Protein AF-A0A515A1Z3-F1 (afdb_monomer_lite)

Structure (mmCIF, N/CA/C/O backbone):
data_AF-A0A515A1Z3-F1
#
_entry.id   AF-A0A515A1Z3-F1
#
loop_
_atom_site.group_PDB
_atom_site.id
_atom_site.type_symbol
_atom_site.label_atom_id
_atom_site.label_alt_id
_atom_site.label_comp_id
_atom_site.label_asym_id
_atom_site.label_entity_id
_atom_site.label_seq_id
_atom_site.pdbx_PDB_ins_code
_atom_site.Cartn_x
_atom_site.Cartn_y
_atom_site.Cartn_z
_atom_site.occupancy
_atom_site.B_iso_or_equiv
_atom_site.auth_seq_id
_atom_site.auth_comp_id
_atom_site.auth_asym_id
_atom_site.auth_atom_id
_atom_site.pdbx_PDB_model_num
ATOM 1 N N . MET A 1 1 ? -30.792 0.704 44.576 1.00 56.34 1 MET A N 1
ATOM 2 C CA . MET A 1 1 ? -29.968 1.752 43.932 1.00 56.34 1 MET A CA 1
ATOM 3 C C . MET A 1 1 ? -28.596 1.278 43.419 1.00 56.34 1 MET A C 1
ATOM 5 O O . MET A 1 1 ? -28.004 2.005 42.642 1.00 56.34 1 MET A O 1
ATOM 9 N N . LYS A 1 2 ? -28.087 0.081 43.777 1.00 58.06 2 LYS A N 1
ATOM 10 C CA . LYS A 1 2 ? -26.776 -0.420 43.296 1.00 58.06 2 LYS A CA 1
ATOM 11 C C . LYS A 1 2 ? -26.757 -0.920 41.837 1.00 58.06 2 LYS A C 1
ATOM 13 O O . LYS A 1 2 ? -25.753 -0.760 41.164 1.00 58.06 2 LYS A O 1
ATOM 18 N N . ILE A 1 3 ? -27.879 -1.446 41.341 1.00 60.78 3 ILE A N 1
ATOM 19 C CA . ILE A 1 3 ? -27.978 -2.080 40.010 1.00 60.78 3 ILE A CA 1
ATOM 20 C C . ILE A 1 3 ? -27.856 -1.060 38.852 1.00 60.78 3 ILE A C 1
ATOM 22 O O . ILE A 1 3 ? -27.332 -1.394 37.796 1.00 60.78 3 ILE A O 1
ATOM 26 N N . SER A 1 4 ? -28.284 0.197 39.052 1.00 65.06 4 SER A N 1
ATOM 27 C CA . SER A 1 4 ? -28.232 1.240 38.003 1.00 65.06 4 SER A CA 1
ATOM 28 C C . SER A 1 4 ? -26.796 1.637 37.663 1.00 65.06 4 SER A C 1
ATOM 30 O O . SER A 1 4 ? -26.422 1.685 36.495 1.00 65.06 4 SER A O 1
ATOM 32 N N . VAL A 1 5 ? -25.964 1.829 38.690 1.00 75.88 5 VAL A N 1
ATOM 33 C CA . VAL A 1 5 ? -24.584 2.310 38.532 1.00 75.88 5 VAL A CA 1
ATOM 34 C C . VAL A 1 5 ? -23.717 1.285 37.799 1.00 75.88 5 VAL A C 1
ATOM 36 O O . VAL A 1 5 ? -22.929 1.655 36.935 1.00 75.88 5 VAL A O 1
ATOM 39 N N . GLU A 1 6 ? -23.896 -0.010 38.079 1.00 83.19 6 GLU A N 1
ATOM 40 C CA . GLU A 1 6 ? -23.215 -1.076 37.331 1.00 83.19 6 GLU A CA 1
ATOM 41 C C . GLU A 1 6 ? -23.654 -1.113 35.865 1.00 83.19 6 GLU A C 1
ATOM 43 O O . GLU A 1 6 ? -22.811 -1.252 34.984 1.00 83.19 6 GLU A O 1
ATOM 48 N N . SER A 1 7 ? -24.946 -0.930 35.576 1.00 83.56 7 SER A N 1
ATOM 49 C CA . SER A 1 7 ? -25.437 -0.923 34.193 1.00 83.56 7 SER A CA 1
ATOM 50 C C . SER A 1 7 ? -24.920 0.269 33.378 1.00 83.56 7 SER A C 1
ATOM 52 O O . SER A 1 7 ? -24.519 0.105 32.226 1.00 83.56 7 SER A O 1
ATOM 54 N N . GLU A 1 8 ? -24.840 1.450 33.991 1.00 84.19 8 GLU A N 1
ATOM 55 C CA . GLU A 1 8 ? -24.280 2.658 33.378 1.00 84.19 8 GLU A CA 1
ATOM 56 C C . GLU A 1 8 ? -22.769 2.514 33.143 1.00 84.19 8 GLU A C 1
ATOM 58 O O . GLU A 1 8 ? -22.250 2.872 32.080 1.00 84.19 8 GLU A O 1
ATOM 63 N N . LEU A 1 9 ? -22.055 1.912 34.098 1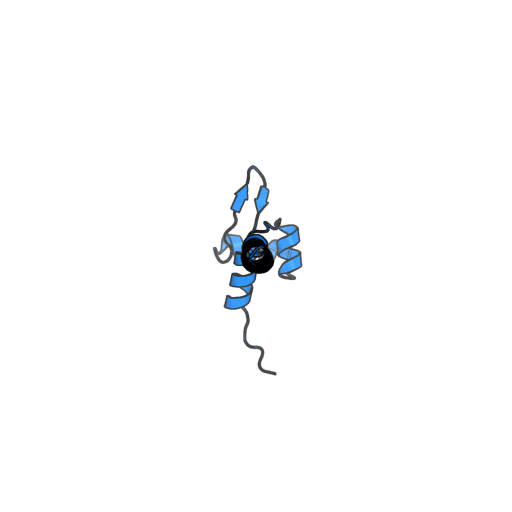.00 88.62 9 LEU A N 1
ATOM 64 C CA . LEU A 1 9 ? -20.627 1.631 33.974 1.00 88.62 9 LEU A CA 1
ATOM 65 C C . LEU A 1 9 ? -20.340 0.595 32.873 1.00 88.62 9 LEU A C 1
ATOM 67 O O . LEU A 1 9 ? -19.404 0.753 32.093 1.00 88.62 9 LEU A O 1
ATOM 71 N N . LEU A 1 10 ? -21.175 -0.436 32.741 1.00 87.94 10 LEU A N 1
ATOM 72 C CA . LEU A 1 10 ? -21.061 -1.412 31.655 1.00 87.94 10 LEU A CA 1
ATOM 73 C C . LEU A 1 10 ? -21.331 -0.779 30.284 1.00 87.94 10 LEU A C 1
ATOM 75 O O . LEU A 1 10 ? -20.583 -1.039 29.340 1.00 87.94 10 LEU A O 1
ATOM 79 N N . ALA A 1 11 ? -22.345 0.082 30.176 1.00 88.88 11 ALA A N 1
ATOM 80 C CA . ALA A 1 11 ? -22.668 0.779 28.932 1.00 88.88 11 ALA A CA 1
ATOM 81 C C . ALA A 1 11 ? -21.535 1.724 28.493 1.00 88.88 11 ALA A C 1
ATOM 83 O O . ALA A 1 11 ? -21.139 1.738 27.326 1.00 88.88 11 ALA A O 1
ATOM 84 N N . THR A 1 12 ? -20.962 2.477 29.434 1.00 91.00 12 THR A N 1
ATOM 85 C CA . THR A 1 12 ? -19.827 3.377 29.167 1.00 91.00 12 THR A CA 1
ATOM 86 C C . THR A 1 12 ? -18.553 2.618 28.791 1.00 91.00 12 THR A C 1
ATOM 88 O O . THR A 1 12 ? -17.859 3.013 27.849 1.00 91.00 12 THR A O 1
ATOM 91 N N . LEU A 1 13 ? -18.265 1.490 29.446 1.00 93.88 13 LEU A N 1
ATOM 92 C CA . LEU A 1 13 ? -17.157 0.612 29.063 1.00 93.88 13 LEU A CA 1
ATOM 93 C C . LEU A 1 13 ? -17.344 0.045 27.653 1.00 93.88 13 LEU A C 1
ATOM 95 O O . LEU A 1 13 ? -16.412 0.093 26.850 1.00 93.88 13 LEU A O 1
ATOM 99 N N . GLN A 1 14 ? -18.542 -0.444 27.319 1.00 94.56 14 GLN A N 1
ATOM 100 C CA . GLN A 1 14 ? -18.847 -0.949 25.977 1.00 94.56 14 GLN A CA 1
ATOM 101 C C . GLN A 1 14 ? -18.666 0.134 24.910 1.00 94.56 14 GLN A C 1
ATOM 103 O O . GLN A 1 14 ? -17.992 -0.111 23.911 1.00 94.56 14 GLN A O 1
ATOM 108 N N . ALA A 1 15 ? -19.183 1.341 25.148 1.00 92.69 15 ALA A N 1
ATOM 109 C CA . ALA A 1 15 ? -19.019 2.469 24.233 1.00 92.69 15 ALA A CA 1
ATOM 110 C C . ALA A 1 15 ? -17.538 2.834 24.019 1.00 92.69 15 ALA A C 1
ATOM 112 O O . ALA A 1 15 ? -17.107 3.077 22.891 1.00 92.69 15 ALA A O 1
ATOM 113 N N . THR A 1 16 ? -16.734 2.809 25.085 1.00 94.12 16 THR A N 1
ATOM 114 C CA . THR A 1 16 ? -15.295 3.106 25.013 1.00 94.12 16 THR A CA 1
ATOM 115 C C . THR A 1 16 ? -14.534 2.033 24.227 1.00 94.12 16 THR A C 1
ATOM 117 O O . THR A 1 16 ? -13.656 2.352 23.420 1.00 94.12 16 THR A O 1
ATOM 120 N N . LEU A 1 17 ? -14.890 0.756 24.408 1.00 95.19 17 LEU A N 1
ATOM 121 C CA . LEU A 1 17 ? -14.316 -0.368 23.658 1.00 95.19 17 LEU A CA 1
ATOM 122 C C . LEU A 1 17 ? -14.686 -0.327 22.168 1.00 95.19 17 LEU A C 1
ATOM 124 O O . LEU A 1 17 ? -13.848 -0.610 21.313 1.00 95.19 17 LEU A O 1
ATOM 128 N N . GLU A 1 18 ? -15.927 0.026 21.840 1.00 94.88 18 GLU A N 1
ATOM 129 C CA . GLU A 1 18 ? -16.388 0.208 20.458 1.00 94.88 18 GLU A CA 1
ATOM 130 C C . GLU A 1 18 ? -15.624 1.347 19.764 1.00 94.88 18 GLU A C 1
ATOM 132 O O . GLU A 1 18 ? -15.094 1.162 18.663 1.00 94.88 18 GLU A O 1
ATOM 137 N N . ALA A 1 19 ? -15.490 2.498 20.431 1.00 92.94 19 ALA A N 1
ATOM 138 C CA . ALA A 1 19 ? -14.764 3.653 19.907 1.00 92.94 19 ALA A CA 1
ATOM 139 C C . ALA A 1 19 ? -13.282 3.333 19.649 1.00 92.94 19 ALA A C 1
ATOM 141 O O . ALA A 1 19 ? -12.780 3.560 18.546 1.00 92.94 19 ALA A O 1
ATOM 142 N N . THR A 1 20 ? -12.600 2.717 20.620 1.00 92.81 20 THR A N 1
ATOM 143 C CA . THR A 1 20 ? -11.190 2.314 20.467 1.00 92.81 20 THR A CA 1
ATOM 144 C C . THR A 1 20 ? -10.999 1.266 19.371 1.00 92.81 20 THR A C 1
ATOM 146 O O . THR A 1 20 ? -10.050 1.355 18.591 1.00 92.81 20 THR A O 1
ATOM 149 N N . ARG A 1 21 ? -11.912 0.295 19.228 1.00 93.62 21 ARG A N 1
ATOM 150 C CA . ARG A 1 21 ? -11.880 -0.665 18.107 1.00 93.62 21 ARG A CA 1
ATOM 151 C C . ARG A 1 21 ? -11.983 0.029 16.754 1.00 93.62 21 ARG A C 1
ATOM 153 O O . ARG A 1 21 ? -11.257 -0.339 15.824 1.00 93.62 21 ARG A O 1
ATOM 160 N N . LEU A 1 22 ? -12.885 1.001 16.623 1.00 91.56 22 LEU A N 1
ATOM 161 C CA . LEU A 1 22 ? -13.064 1.750 15.383 1.00 91.56 22 LEU A CA 1
ATOM 162 C C . LEU A 1 22 ? -11.816 2.574 15.047 1.00 91.56 22 LEU A C 1
ATOM 164 O O . LEU A 1 22 ? -11.362 2.564 13.901 1.00 91.56 22 LEU A O 1
ATOM 168 N N . GLU A 1 23 ? -11.227 3.223 16.046 1.00 90.88 23 GLU A N 1
ATOM 169 C CA . GLU A 1 23 ? -10.008 4.011 15.893 1.00 90.88 23 GLU A CA 1
ATOM 170 C C . GLU A 1 23 ? -8.827 3.144 15.439 1.00 90.88 23 GLU A C 1
ATOM 172 O O . GLU A 1 23 ? -8.206 3.438 14.416 1.00 90.88 23 GLU A O 1
ATOM 177 N N . LEU A 1 24 ? -8.595 2.002 16.095 1.00 87.94 24 LEU A N 1
ATOM 178 C CA . LEU A 1 24 ? -7.556 1.046 15.697 1.00 87.94 24 LEU A CA 1
ATOM 179 C C . LEU A 1 24 ? -7.770 0.515 14.274 1.00 87.94 24 LEU A C 1
ATOM 181 O O . LEU A 1 24 ? -6.815 0.345 13.512 1.00 87.94 24 LEU A O 1
ATOM 185 N N . LYS A 1 25 ? -9.022 0.263 13.873 1.00 85.12 25 LYS A N 1
ATOM 186 C CA . LYS A 1 25 ? -9.351 -0.160 12.504 1.00 85.12 25 LYS A CA 1
ATOM 187 C C . LYS A 1 25 ? -8.996 0.920 11.480 1.00 85.12 25 LYS A C 1
ATOM 189 O O . LYS A 1 25 ? -8.470 0.592 10.415 1.00 85.12 25 LYS A O 1
ATOM 194 N N . ASN A 1 26 ? -9.262 2.186 11.790 1.00 82.69 26 ASN A N 1
ATOM 195 C CA . ASN A 1 26 ? -8.939 3.311 10.915 1.00 82.69 26 ASN A CA 1
ATOM 196 C C . ASN A 1 26 ? -7.427 3.562 10.849 1.00 82.69 26 ASN A C 1
ATOM 198 O O . ASN A 1 26 ? -6.889 3.700 9.751 1.00 82.69 26 ASN A O 1
ATOM 202 N N . GLN A 1 27 ? -6.726 3.504 11.982 1.00 78.69 27 GLN A N 1
ATOM 203 C CA . GLN A 1 27 ? -5.264 3.600 12.039 1.00 78.69 27 GLN A CA 1
ATOM 204 C C . GLN A 1 27 ? -4.594 2.488 11.223 1.00 78.69 27 GLN A C 1
ATOM 206 O O . GLN A 1 27 ? -3.696 2.759 10.432 1.00 78.69 27 GLN A 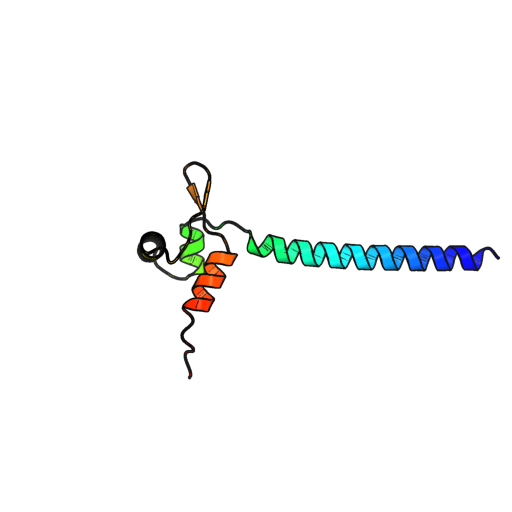O 1
ATOM 211 N N . ARG A 1 28 ? -5.081 1.242 11.318 1.00 72.38 28 ARG A N 1
ATOM 212 C CA . ARG A 1 28 ? -4.586 0.128 10.490 1.00 72.38 28 ARG A CA 1
ATOM 213 C C . ARG A 1 28 ? -4.806 0.351 8.995 1.00 72.38 28 ARG A C 1
ATOM 215 O O . ARG A 1 28 ? -3.942 -0.001 8.198 1.00 72.38 28 ARG A O 1
ATOM 222 N N . LYS A 1 29 ? -5.948 0.924 8.599 1.00 67.69 29 LYS A N 1
ATOM 223 C CA . LYS A 1 29 ? -6.203 1.282 7.195 1.00 67.69 29 LYS A CA 1
ATOM 224 C C . LYS A 1 29 ? -5.247 2.369 6.704 1.00 67.69 29 LYS A C 1
ATOM 226 O O . LYS A 1 29 ? -4.748 2.245 5.592 1.00 67.69 29 LYS A O 1
ATOM 231 N N . ALA A 1 30 ? -4.977 3.383 7.526 1.00 63.34 30 ALA A N 1
ATOM 232 C CA . ALA A 1 30 ? -4.027 4.444 7.202 1.00 63.34 30 ALA A CA 1
ATOM 233 C C . ALA A 1 30 ? -2.584 3.913 7.107 1.00 63.34 30 ALA A C 1
ATOM 235 O O . ALA A 1 30 ? -1.884 4.209 6.142 1.00 63.34 30 ALA A O 1
ATOM 236 N N . ALA A 1 31 ? -2.168 3.057 8.046 1.00 62.00 31 ALA A N 1
ATOM 237 C CA . ALA A 1 31 ? -0.836 2.454 8.058 1.00 62.00 31 ALA A CA 1
ATOM 238 C C . ALA A 1 31 ? -0.560 1.603 6.807 1.00 62.00 31 ALA A C 1
ATOM 240 O O . ALA A 1 31 ? 0.521 1.689 6.239 1.00 62.00 31 ALA A O 1
ATOM 241 N N . LYS A 1 32 ? -1.563 0.868 6.306 1.00 60.38 32 LYS A N 1
ATOM 242 C CA . LYS A 1 32 ? -1.434 0.023 5.104 1.00 60.38 32 LYS A CA 1
ATOM 243 C C . LYS A 1 32 ? -1.130 0.809 3.815 1.00 60.38 32 LYS A C 1
ATOM 245 O O . LYS A 1 32 ? -0.686 0.233 2.824 1.00 60.38 32 LYS A O 1
ATOM 250 N N . GLY A 1 33 ? -1.391 2.117 3.792 1.00 59.28 33 GLY A N 1
ATOM 251 C CA . GLY A 1 33 ? -0.999 2.994 2.683 1.00 59.28 33 GLY A CA 1
ATOM 252 C C . GLY A 1 33 ? 0.480 3.393 2.715 1.00 59.28 33 GLY A C 1
ATOM 253 O O . GLY A 1 33 ? 1.019 3.819 1.691 1.00 59.28 33 GLY A O 1
ATOM 254 N N . ASN A 1 34 ? 1.133 3.238 3.867 1.00 66.81 34 ASN A N 1
ATOM 255 C CA . ASN A 1 34 ? 2.480 3.732 4.126 1.00 66.81 34 ASN A CA 1
ATOM 256 C C . ASN A 1 34 ? 3.541 2.627 4.135 1.00 66.81 34 ASN A C 1
ATOM 258 O O . ASN A 1 34 ? 4.691 2.906 4.459 1.00 66.81 34 ASN A O 1
ATOM 262 N N . ASP A 1 35 ? 3.166 1.392 3.789 1.00 78.31 35 ASP A N 1
ATOM 263 C CA . ASP A 1 35 ? 4.115 0.288 3.676 1.00 78.31 35 ASP A CA 1
ATOM 264 C C . ASP A 1 35 ? 5.116 0.606 2.546 1.00 78.31 35 ASP A C 1
ATOM 266 O O . ASP A 1 35 ? 4.699 0.777 1.390 1.00 78.31 35 ASP A O 1
ATOM 270 N N . PRO A 1 36 ? 6.419 0.747 2.857 1.00 81.88 36 PRO A N 1
ATOM 271 C CA . PRO A 1 36 ? 7.437 1.043 1.865 1.00 81.88 36 PRO A CA 1
ATOM 272 C C . PRO A 1 36 ? 7.824 -0.241 1.126 1.00 81.88 36 PRO A C 1
ATOM 274 O O . PRO A 1 36 ? 8.201 -1.238 1.734 1.00 81.88 36 PRO A O 1
ATOM 277 N N . PHE A 1 37 ? 7.758 -0.201 -0.199 1.00 84.75 37 PHE A N 1
ATOM 278 C CA . PHE A 1 37 ? 8.198 -1.265 -1.094 1.00 84.75 37 PHE A CA 1
ATOM 279 C C . PHE A 1 37 ? 9.619 -0.978 -1.560 1.00 84.75 37 PHE A C 1
ATOM 281 O O . PHE A 1 37 ? 9.952 0.152 -1.920 1.00 84.75 37 PHE A O 1
ATOM 288 N N . THR A 1 38 ? 10.459 -2.000 -1.621 1.00 87.69 38 THR A N 1
ATOM 289 C CA . THR A 1 38 ? 11.712 -1.921 -2.378 1.00 87.69 38 THR A CA 1
ATOM 290 C C . THR A 1 38 ? 11.431 -1.818 -3.881 1.00 87.69 38 THR A C 1
ATOM 292 O O . THR A 1 38 ? 10.341 -2.144 -4.353 1.00 87.69 38 THR A O 1
ATOM 295 N N . LEU A 1 39 ? 12.428 -1.408 -4.671 1.00 85.06 39 LEU A N 1
ATOM 296 C CA . LEU A 1 39 ? 12.339 -1.393 -6.141 1.00 85.06 39 LEU A CA 1
ATOM 297 C C . LEU A 1 39 ? 11.877 -2.740 -6.736 1.00 85.06 39 LEU A C 1
ATOM 299 O O . LEU A 1 39 ? 11.082 -2.751 -7.676 1.00 85.06 39 LEU A O 1
ATOM 303 N N . ASP A 1 40 ? 12.356 -3.862 -6.193 1.00 87.06 40 ASP A N 1
ATOM 304 C CA . ASP A 1 40 ? 12.031 -5.205 -6.692 1.00 87.06 40 ASP A CA 1
ATOM 305 C C . ASP A 1 40 ? 10.598 -5.625 -6.322 1.00 87.06 40 ASP A C 1
ATOM 307 O O . ASP A 1 40 ? 9.864 -6.184 -7.146 1.00 87.06 40 ASP A O 1
ATOM 311 N N . GLU A 1 41 ? 10.152 -5.290 -5.110 1.00 87.69 41 GLU A N 1
ATOM 312 C CA . GLU A 1 41 ? 8.769 -5.522 -4.686 1.00 87.69 41 GLU A CA 1
ATOM 313 C C . GLU A 1 41 ? 7.795 -4.623 -5.455 1.00 87.69 41 GLU A C 1
ATOM 315 O O . GLU A 1 41 ? 6.737 -5.084 -5.878 1.00 87.69 41 GLU A O 1
ATOM 320 N N . ALA A 1 42 ? 8.160 -3.364 -5.712 1.00 88.31 42 ALA A N 1
ATOM 321 C CA . ALA A 1 42 ? 7.364 -2.439 -6.512 1.00 88.31 42 ALA A CA 1
ATOM 322 C C . ALA A 1 42 ? 7.235 -2.908 -7.973 1.00 88.31 42 ALA A C 1
ATOM 324 O O . ALA A 1 42 ? 6.152 -2.823 -8.557 1.00 88.31 42 ALA A O 1
ATOM 325 N N . ALA A 1 43 ? 8.307 -3.457 -8.556 1.00 89.38 43 ALA A N 1
ATOM 326 C CA . ALA A 1 43 ? 8.283 -4.021 -9.907 1.00 89.38 43 ALA A CA 1
ATOM 327 C C . ALA A 1 43 ? 7.351 -5.237 -9.982 1.00 89.38 43 ALA A C 1
ATOM 329 O O . ALA A 1 43 ? 6.531 -5.347 -10.897 1.00 89.38 43 ALA A O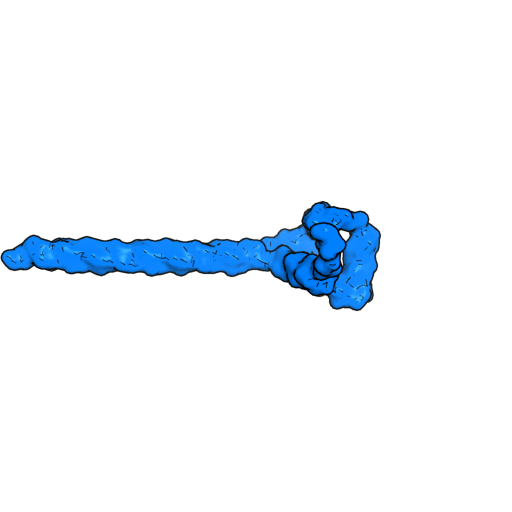 1
ATOM 330 N N . SER A 1 44 ? 7.416 -6.098 -8.964 1.00 88.94 44 SER A N 1
ATOM 331 C CA . SER A 1 44 ? 6.526 -7.252 -8.812 1.00 88.94 44 SER A CA 1
ATOM 332 C C . SER A 1 44 ? 5.067 -6.825 -8.626 1.00 88.94 44 SER A C 1
ATOM 334 O O . SER A 1 44 ? 4.168 -7.408 -9.234 1.00 88.94 44 SER A O 1
ATOM 336 N N . TYR A 1 45 ? 4.827 -5.770 -7.843 1.00 87.75 45 TYR A N 1
ATOM 337 C CA . TYR A 1 45 ? 3.499 -5.214 -7.589 1.00 87.75 45 TYR A CA 1
ATOM 338 C C . TYR A 1 45 ? 2.847 -4.659 -8.860 1.00 87.75 45 TYR A C 1
ATOM 340 O O . TYR A 1 45 ? 1.695 -4.969 -9.160 1.00 87.75 45 TYR A O 1
ATOM 348 N N . LEU A 1 46 ? 3.603 -3.887 -9.644 1.00 85.50 46 LEU A N 1
ATOM 349 C CA . LEU A 1 46 ? 3.146 -3.312 -10.911 1.00 85.50 46 LEU A CA 1
ATOM 350 C C . LEU A 1 46 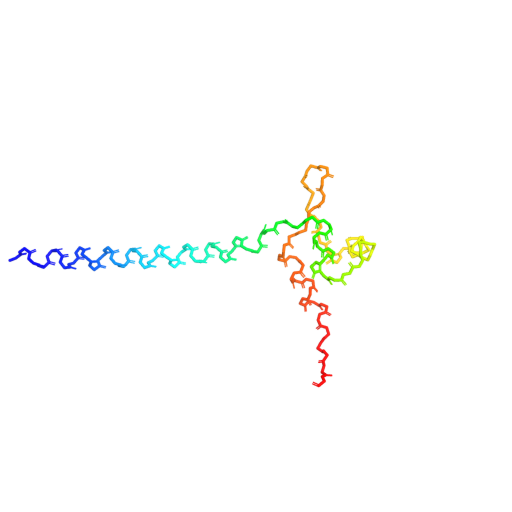? 3.169 -4.315 -12.080 1.00 85.50 46 LEU A C 1
ATOM 352 O O . LEU A 1 46 ? 2.664 -3.996 -13.155 1.00 85.50 46 LEU A O 1
ATOM 356 N N . ARG A 1 47 ? 3.724 -5.521 -11.885 1.00 87.38 47 ARG A N 1
ATOM 357 C CA . ARG A 1 47 ? 3.955 -6.543 -12.926 1.00 87.38 47 ARG A CA 1
ATOM 358 C C . ARG A 1 47 ? 4.740 -6.009 -14.127 1.00 87.38 47 ARG A C 1
ATOM 360 O O . ARG A 1 47 ? 4.425 -6.312 -15.277 1.00 87.38 47 ARG A O 1
ATOM 367 N N . VAL A 1 48 ? 5.768 -5.213 -13.857 1.00 87.75 48 VAL A N 1
ATOM 368 C CA . VAL A 1 48 ? 6.655 -4.634 -14.876 1.00 87.75 48 VAL A CA 1
ATOM 369 C C . VAL A 1 48 ? 8.098 -5.058 -14.638 1.00 87.75 48 VAL A C 1
ATOM 371 O O . VAL A 1 48 ? 8.473 -5.470 -13.542 1.00 87.75 48 VAL A O 1
ATOM 374 N N . ALA A 1 49 ? 8.937 -4.928 -15.664 1.00 88.75 49 ALA A N 1
ATOM 375 C CA . ALA A 1 49 ? 10.370 -5.115 -15.496 1.00 88.75 49 ALA A CA 1
ATOM 376 C C . ALA A 1 49 ? 10.971 -3.984 -14.645 1.00 88.75 49 ALA A C 1
ATOM 378 O O . ALA A 1 49 ? 10.547 -2.827 -14.716 1.00 88.75 49 ALA A O 1
ATOM 379 N N . ARG A 1 50 ? 12.030 -4.298 -13.892 1.00 86.94 50 ARG A N 1
ATOM 380 C CA . ARG A 1 50 ? 12.768 -3.319 -13.077 1.00 86.94 50 ARG A CA 1
ATOM 381 C C . ARG A 1 50 ? 13.286 -2.135 -13.904 1.00 86.94 50 ARG A C 1
ATOM 383 O O . ARG A 1 50 ? 13.260 -1.000 -13.438 1.00 86.94 50 ARG A O 1
ATOM 390 N N . SER A 1 51 ? 13.707 -2.379 -15.146 1.00 88.38 51 SER A N 1
ATOM 391 C CA . SER A 1 51 ? 14.134 -1.335 -16.090 1.00 88.38 51 SER A CA 1
ATOM 392 C C . SER A 1 51 ? 13.008 -0.355 -16.429 1.00 88.38 51 SER A C 1
ATOM 394 O O . SER A 1 51 ? 13.225 0.856 -16.440 1.00 88.38 51 SER A O 1
ATOM 396 N N . THR A 1 52 ? 11.793 -0.861 -16.645 1.00 87.12 52 THR A N 1
ATOM 397 C CA . THR A 1 52 ? 10.594 -0.049 -16.880 1.00 87.12 52 THR A CA 1
ATOM 398 C C . THR A 1 52 ? 10.261 0.796 -15.655 1.00 87.12 52 THR A C 1
ATOM 400 O O . THR A 1 52 ? 9.970 1.983 -15.780 1.00 87.12 52 THR A O 1
ATOM 403 N N . LEU A 1 53 ? 10.390 0.221 -14.460 1.00 87.88 53 LEU A N 1
ATOM 404 C CA . LEU A 1 53 ? 10.154 0.940 -13.214 1.00 87.88 53 LEU A CA 1
ATOM 405 C C . LEU A 1 53 ? 11.173 2.072 -12.991 1.00 87.88 53 LEU A C 1
ATOM 407 O O . LEU A 1 53 ? 10.784 3.185 -12.640 1.00 87.88 53 LEU A O 1
ATOM 411 N N . HIS A 1 54 ? 12.455 1.847 -13.302 1.00 87.50 54 HIS A N 1
ATOM 412 C CA . HIS A 1 54 ? 13.461 2.918 -13.329 1.00 87.50 54 HIS A CA 1
ATOM 413 C C . HIS A 1 54 ? 13.109 4.031 -14.323 1.00 87.50 54 HIS A C 1
ATOM 415 O O . HIS A 1 54 ? 13.367 5.204 -14.052 1.00 87.50 54 HIS A O 1
ATOM 421 N N . GLN A 1 55 ? 12.507 3.690 -15.464 1.00 88.00 55 GLN A N 1
ATOM 422 C CA . GLN A 1 55 ? 12.073 4.682 -16.441 1.00 88.00 55 GLN A CA 1
ATOM 423 C C . GLN A 1 55 ? 10.925 5.546 -15.903 1.00 88.00 55 GLN A C 1
ATOM 425 O O . GLN A 1 55 ? 10.952 6.756 -16.113 1.00 88.00 55 GLN A O 1
ATOM 430 N N . TYR A 1 56 ? 9.962 4.967 -15.179 1.00 87.38 56 TYR A N 1
ATOM 431 C CA . TYR A 1 56 ? 8.881 5.725 -14.533 1.00 87.38 56 TYR A CA 1
ATOM 432 C C . TYR A 1 56 ? 9.405 6.687 -13.468 1.00 87.38 56 TYR A C 1
ATOM 434 O O . TYR A 1 56 ? 8.999 7.847 -13.436 1.00 87.38 56 TYR A O 1
ATOM 442 N N . VAL A 1 57 ? 10.373 6.244 -12.661 1.00 87.38 57 VAL A N 1
ATOM 443 C CA . VAL A 1 57 ? 11.060 7.111 -11.692 1.00 87.38 57 VAL A CA 1
ATOM 444 C C . VAL A 1 57 ? 11.806 8.242 -12.406 1.00 87.38 57 VAL A C 1
ATOM 446 O O . VAL A 1 57 ? 11.647 9.406 -12.054 1.00 87.38 57 VAL A O 1
ATOM 449 N N . LYS A 1 58 ? 12.558 7.937 -13.474 1.00 87.06 58 LYS A N 1
ATOM 450 C CA . LYS A 1 58 ? 13.295 8.946 -14.257 1.00 87.06 58 LYS A CA 1
ATOM 451 C C . LYS A 1 58 ? 12.376 9.974 -14.926 1.00 87.06 58 LYS A C 1
ATOM 453 O O . LYS A 1 58 ? 12.766 11.126 -15.082 1.00 87.06 58 LYS A O 1
ATOM 458 N N . LYS A 1 59 ? 11.177 9.562 -15.342 1.00 86.56 59 LYS A N 1
ATOM 459 C CA . LYS A 1 59 ? 10.156 10.447 -15.920 1.00 86.56 59 LYS A CA 1
ATOM 460 C C . LYS A 1 59 ? 9.404 11.275 -14.872 1.00 86.56 59 LYS A C 1
ATOM 462 O O . LYS A 1 59 ? 8.635 12.149 -15.257 1.00 86.56 59 LYS A O 1
ATOM 467 N N . GLY A 1 60 ? 9.603 11.008 -13.579 1.00 84.12 60 GLY A N 1
ATOM 468 C CA . GLY A 1 60 ? 8.859 11.652 -12.496 1.00 84.12 60 GLY A CA 1
ATOM 469 C C . GLY A 1 60 ? 7.418 11.154 -12.353 1.00 84.12 60 GLY A C 1
ATOM 470 O O . GLY A 1 60 ? 6.609 11.808 -11.705 1.00 84.12 60 GLY A O 1
ATOM 471 N N . GLU A 1 61 ? 7.076 10.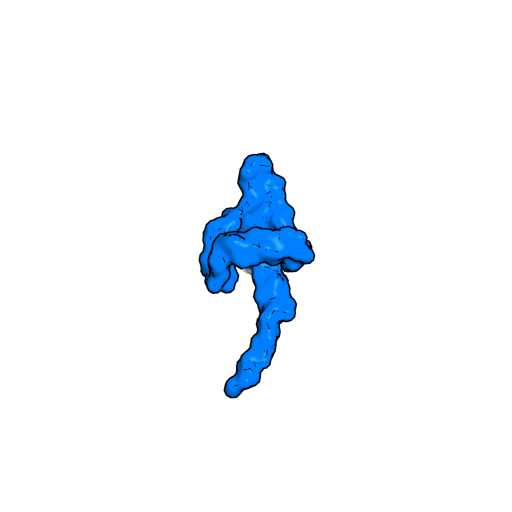009 -12.954 1.00 83.88 61 GLU A N 1
ATOM 472 C CA . GLU A 1 61 ? 5.743 9.401 -12.829 1.00 83.88 61 GLU A CA 1
ATOM 473 C C . GLU A 1 61 ? 5.563 8.683 -11.479 1.00 83.88 61 GLU A C 1
ATOM 475 O O . GLU A 1 61 ? 4.435 8.531 -11.007 1.00 83.88 61 GLU A O 1
ATOM 480 N N . LEU A 1 62 ? 6.676 8.263 -10.865 1.00 86.94 62 LEU A N 1
ATOM 481 C CA . LEU A 1 62 ? 6.755 7.681 -9.527 1.00 86.94 62 LEU A CA 1
ATOM 482 C C . LEU A 1 62 ? 7.738 8.484 -8.677 1.00 86.94 62 LEU A C 1
ATOM 484 O O . LEU A 1 62 ? 8.854 8.755 -9.125 1.00 86.94 62 LEU A O 1
ATOM 488 N N . THR A 1 63 ? 7.350 8.810 -7.445 1.00 84.38 63 THR A N 1
ATOM 489 C CA . THR A 1 63 ? 8.206 9.532 -6.498 1.00 84.38 63 THR A CA 1
ATOM 490 C C . THR A 1 63 ? 8.922 8.547 -5.567 1.00 84.38 63 THR A C 1
ATOM 492 O O . THR A 1 63 ? 8.278 7.950 -4.701 1.00 84.38 63 THR A O 1
ATOM 495 N N . PRO A 1 64 ? 10.244 8.344 -5.723 1.00 84.75 64 PRO A N 1
ATOM 496 C CA . PRO A 1 64 ? 11.021 7.525 -4.805 1.00 84.75 64 PRO A CA 1
ATOM 497 C C . PRO A 1 64 ? 11.202 8.230 -3.458 1.00 84.75 64 PRO A C 1
ATOM 499 O O . PRO A 1 64 ? 11.415 9.439 -3.392 1.00 84.75 64 PRO A O 1
ATOM 502 N N . SER A 1 65 ? 11.170 7.450 -2.384 1.00 83.81 65 SER A N 1
ATOM 503 C CA . SER A 1 65 ? 11.621 7.851 -1.058 1.00 83.81 65 SER A CA 1
ATOM 504 C C . SER A 1 65 ? 12.978 7.208 -0.796 1.00 83.81 65 SER A C 1
ATOM 506 O O . SER A 1 65 ? 13.114 5.984 -0.784 1.00 83.81 65 SER A O 1
ATOM 508 N N . GLU A 1 66 ? 14.010 8.028 -0.635 1.00 82.12 66 GLU A N 1
ATOM 509 C CA . GLU A 1 66 ? 15.349 7.546 -0.311 1.00 82.12 66 GLU A CA 1
ATOM 510 C C . GLU A 1 66 ? 15.480 7.406 1.205 1.00 82.12 66 GLU A C 1
ATOM 512 O O . GLU A 1 66 ? 15.300 8.367 1.953 1.00 82.12 66 GLU A O 1
ATOM 517 N N . TYR A 1 67 ? 15.793 6.196 1.666 1.00 78.94 67 TYR A N 1
ATOM 518 C CA . TYR A 1 67 ? 16.099 5.935 3.067 1.00 78.94 67 TYR A CA 1
ATOM 519 C C . TYR A 1 67 ? 17.485 5.295 3.144 1.00 78.94 67 TYR A C 1
ATOM 521 O O . TYR A 1 67 ? 17.663 4.093 2.912 1.00 78.94 67 TYR A O 1
ATOM 529 N N . GLY A 1 68 ? 18.490 6.131 3.412 1.00 80.44 68 GLY A N 1
ATOM 530 C CA . GLY A 1 68 ? 19.900 5.745 3.370 1.00 80.44 68 GLY A CA 1
ATOM 531 C C . GLY A 1 68 ? 20.374 5.458 1.942 1.00 80.44 68 GLY A C 1
ATOM 532 O O . GLY A 1 68 ? 20.205 6.281 1.052 1.00 80.44 68 GLY A O 1
ATOM 533 N N . SER A 1 69 ? 20.968 4.282 1.717 1.00 80.69 69 SER A N 1
ATOM 534 C CA . SER A 1 69 ? 21.456 3.840 0.398 1.00 80.69 69 SER A CA 1
ATOM 535 C C . SER A 1 69 ? 20.409 3.105 -0.446 1.00 80.69 69 SER A C 1
ATOM 537 O O . SER A 1 69 ? 20.716 2.638 -1.545 1.00 80.69 69 SER A O 1
ATOM 539 N N . ARG A 1 70 ? 19.183 2.945 0.069 1.00 80.88 70 ARG A N 1
ATOM 540 C CA . ARG A 1 70 ? 18.108 2.198 -0.591 1.00 80.88 70 ARG A CA 1
ATOM 541 C C . ARG A 1 70 ? 16.970 3.124 -0.995 1.00 80.88 70 ARG A C 1
ATOM 543 O O . ARG A 1 70 ? 16.552 3.996 -0.236 1.00 80.88 70 ARG A O 1
ATOM 550 N N . VAL A 1 71 ? 16.455 2.869 -2.193 1.00 84.06 71 VAL A N 1
ATOM 551 C CA . VAL A 1 71 ? 15.281 3.539 -2.748 1.00 84.06 71 VAL A CA 1
ATOM 552 C C . VAL A 1 71 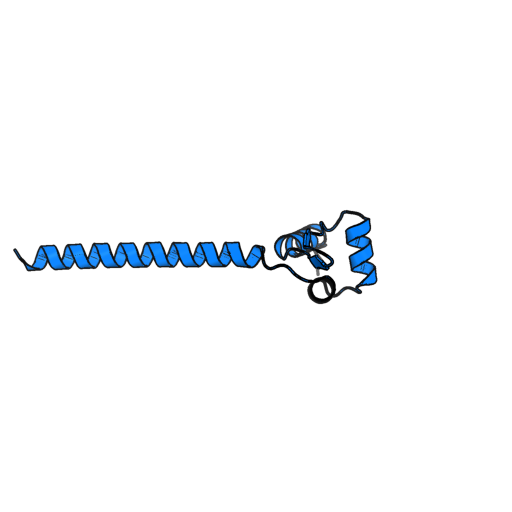? 14.038 2.720 -2.426 1.00 84.06 71 VAL A C 1
ATOM 554 O O . VAL A 1 71 ? 13.987 1.519 -2.713 1.00 84.06 71 VAL A O 1
ATOM 557 N N . TRP A 1 72 ? 13.041 3.395 -1.871 1.00 87.00 72 TRP A N 1
ATOM 558 C CA . TRP A 1 72 ? 11.752 2.842 -1.492 1.00 87.00 72 TRP A CA 1
ATOM 559 C C . TRP A 1 72 ? 10.627 3.551 -2.238 1.00 87.00 72 TRP A C 1
ATOM 561 O O . TRP A 1 72 ? 10.740 4.716 -2.616 1.00 87.00 72 TRP A O 1
ATOM 571 N N . LEU A 1 73 ? 9.524 2.849 -2.454 1.00 87.50 73 LEU A N 1
ATOM 572 C CA . LEU A 1 73 ? 8.313 3.370 -3.074 1.00 87.50 73 LEU A CA 1
ATOM 573 C C . LEU A 1 73 ? 7.133 3.081 -2.161 1.00 87.50 73 LEU A C 1
ATOM 575 O O . LEU A 1 73 ? 6.934 1.953 -1.724 1.00 87.50 73 LEU A O 1
ATOM 579 N N . LEU A 1 74 ? 6.341 4.102 -1.860 1.00 86.69 74 LEU A N 1
ATOM 580 C CA . LEU A 1 74 ? 5.173 3.937 -1.005 1.00 86.69 74 LEU A CA 1
ATOM 581 C C . LEU A 1 74 ? 4.065 3.204 -1.758 1.00 86.69 74 LEU A C 1
ATOM 583 O O . LEU A 1 74 ? 3.797 3.488 -2.928 1.00 86.69 74 LEU A O 1
ATOM 587 N N . ARG A 1 75 ? 3.355 2.309 -1.065 1.00 85.44 75 ARG A N 1
ATOM 588 C CA . ARG A 1 75 ? 2.198 1.614 -1.643 1.00 85.44 75 ARG A CA 1
ATOM 589 C C . ARG A 1 75 ? 1.154 2.578 -2.206 1.00 85.44 75 ARG A C 1
ATOM 591 O O . ARG A 1 75 ? 0.626 2.339 -3.288 1.00 85.44 75 ARG A O 1
ATOM 598 N N . SER A 1 76 ? 0.890 3.675 -1.494 1.00 83.12 76 SER A N 1
ATOM 599 C CA . SER A 1 76 ? -0.056 4.710 -1.932 1.00 83.12 76 SER A CA 1
ATOM 600 C C . SER A 1 76 ? 0.335 5.347 -3.268 1.00 83.12 76 SER A C 1
ATOM 602 O O . SER A 1 76 ? -0.535 5.603 -4.097 1.00 83.12 76 SER A O 1
ATOM 604 N N . GLU A 1 77 ? 1.633 5.543 -3.512 1.00 85.50 77 GLU A N 1
ATOM 605 C CA . GLU A 1 77 ? 2.135 6.077 -4.783 1.00 85.50 77 GLU A CA 1
ATOM 606 C C . GLU A 1 77 ? 1.934 5.077 -5.926 1.00 85.50 77 GLU A C 1
ATOM 608 O O . GLU A 1 77 ? 1.469 5.453 -7.001 1.00 85.50 77 GLU A O 1
ATOM 613 N N . LEU A 1 78 ? 2.206 3.789 -5.687 1.00 86.56 78 LEU A N 1
ATOM 614 C CA . LEU A 1 78 ? 1.979 2.729 -6.677 1.00 86.56 78 LEU A CA 1
ATOM 615 C C . LEU A 1 78 ? 0.489 2.575 -7.015 1.00 86.56 78 LEU A C 1
ATOM 617 O O . LEU A 1 78 ? 0.125 2.465 -8.186 1.00 86.56 78 LEU A O 1
ATOM 621 N N . ASP A 1 79 ? -0.383 2.611 -6.005 1.00 85.88 79 ASP A N 1
ATOM 622 C CA . ASP A 1 79 ? -1.837 2.579 -6.190 1.00 85.88 79 ASP A CA 1
ATOM 623 C C . ASP A 1 79 ? -2.328 3.819 -6.958 1.00 85.88 79 ASP A C 1
ATOM 625 O O . ASP A 1 79 ? -3.144 3.702 -7.877 1.00 85.88 79 ASP A O 1
ATOM 629 N N . GLY A 1 80 ? -1.788 5.002 -6.648 1.00 85.31 80 GLY A N 1
ATOM 630 C CA . GLY A 1 80 ? -2.064 6.241 -7.373 1.00 85.31 80 GLY A CA 1
ATOM 631 C C . GLY A 1 80 ? -1.598 6.187 -8.828 1.00 85.31 80 GLY A C 1
ATOM 632 O O . GLY A 1 80 ? -2.329 6.601 -9.729 1.00 85.31 80 GLY A O 1
ATOM 633 N N . PHE A 1 81 ? -0.419 5.622 -9.082 1.00 86.06 81 PHE A N 1
ATOM 634 C CA . PHE A 1 81 ? 0.098 5.397 -10.427 1.00 86.06 81 PHE A CA 1
ATOM 635 C C . PHE A 1 81 ? -0.818 4.471 -11.231 1.00 86.06 81 PHE A C 1
ATOM 637 O O . PHE A 1 81 ? -1.184 4.809 -12.360 1.00 86.06 81 PHE A O 1
ATOM 644 N N . LEU A 1 82 ? -1.249 3.351 -10.642 1.00 85.44 82 LEU A N 1
ATOM 645 C CA . LEU A 1 82 ? -2.209 2.437 -11.262 1.00 85.44 82 LEU A CA 1
ATOM 646 C C . LEU A 1 82 ? -3.543 3.130 -11.540 1.00 85.44 82 LEU A C 1
ATOM 648 O O . LEU A 1 82 ? -4.094 2.950 -12.620 1.00 85.44 82 LEU A O 1
ATOM 652 N N . ALA A 1 83 ? -4.051 3.950 -10.618 1.00 84.38 83 ALA A N 1
ATOM 653 C CA . ALA A 1 83 ? -5.294 4.691 -10.818 1.00 84.38 83 ALA A CA 1
ATOM 654 C C . ALA A 1 83 ? -5.207 5.679 -11.995 1.00 84.38 83 ALA A C 1
ATOM 656 O O . ALA A 1 83 ? -6.146 5.760 -12.785 1.00 84.38 83 ALA A O 1
ATOM 657 N N . ARG A 1 84 ? -4.073 6.379 -12.155 1.00 83.38 84 ARG A N 1
ATOM 658 C CA . ARG A 1 84 ? -3.822 7.306 -13.278 1.00 83.38 84 ARG A CA 1
ATOM 659 C C . ARG A 1 84 ? -3.671 6.579 -14.621 1.00 83.38 84 ARG A C 1
ATOM 661 O O . ARG A 1 84 ? -4.110 7.094 -15.643 1.00 83.38 84 ARG A O 1
ATOM 668 N N . HIS A 1 85 ? -3.060 5.391 -14.618 1.00 77.62 85 HIS A N 1
ATOM 669 C CA . HIS A 1 85 ? -2.724 4.631 -15.831 1.00 77.62 85 HIS A CA 1
ATOM 670 C C . HIS A 1 85 ? -3.708 3.510 -16.172 1.00 77.62 85 HIS A C 1
ATOM 672 O O . HIS A 1 85 ? -3.560 2.856 -17.210 1.00 77.62 85 HIS A O 1
ATOM 678 N N . ARG A 1 86 ? -4.735 3.282 -15.344 1.00 68.75 86 ARG A N 1
ATOM 679 C CA . ARG A 1 86 ? -5.834 2.369 -15.655 1.00 68.75 86 ARG A CA 1
ATOM 680 C C . ARG A 1 86 ? -6.624 2.948 -16.825 1.00 68.75 86 ARG A C 1
ATOM 682 O O . ARG A 1 86 ? -7.642 3.609 -16.638 1.00 68.75 86 ARG A O 1
ATOM 689 N N . ARG A 1 87 ? -6.193 2.652 -18.055 1.00 56.78 87 ARG A N 1
ATOM 690 C CA . ARG A 1 87 ? -7.108 2.657 -19.199 1.00 56.78 87 ARG A CA 1
ATOM 691 C C . ARG A 1 87 ? -8.301 1.807 -18.782 1.00 56.78 87 ARG A C 1
ATOM 693 O O . ARG A 1 87 ? -8.122 0.645 -18.414 1.00 56.78 87 ARG A O 1
ATOM 700 N N . GLN A 1 88 ? -9.499 2.389 -18.808 1.00 50.38 88 GLN A N 1
ATOM 701 C CA . GLN A 1 88 ? -10.721 1.603 -18.840 1.00 50.38 88 GLN A CA 1
ATOM 702 C C . GLN A 1 88 ? -10.608 0.702 -20.068 1.00 50.38 88 GLN A C 1
ATOM 704 O O . GLN A 1 88 ? -10.820 1.137 -21.197 1.00 50.38 88 GLN A O 1
ATOM 709 N N . VAL A 1 89 ? -10.181 -0.541 -19.862 1.00 45.72 89 VAL A N 1
ATOM 710 C CA . VAL A 1 89 ? -10.332 -1.571 -20.877 1.00 45.72 89 VAL A CA 1
ATOM 711 C C . VAL A 1 89 ? -11.814 -1.901 -20.846 1.00 45.72 89 VAL A C 1
ATOM 713 O O . VAL A 1 89 ? -12.258 -2.742 -20.072 1.00 45.72 89 VAL A O 1
ATOM 716 N N . VAL A 1 90 ? -12.583 -1.133 -21.616 1.00 44.75 90 VAL A N 1
ATOM 717 C CA . VAL A 1 90 ? -13.932 -1.510 -22.013 1.00 44.75 90 VAL A CA 1
ATOM 718 C C . VAL A 1 90 ? -13.776 -2.807 -22.802 1.00 44.75 90 VAL A C 1
ATOM 720 O O . VAL A 1 90 ? -13.158 -2.822 -23.869 1.00 44.75 90 VAL A O 1
ATOM 723 N N . ARG A 1 91 ? -14.265 -3.901 -22.233 1.00 36.47 91 ARG A N 1
ATOM 724 C CA . ARG A 1 91 ? -14.616 -5.117 -22.956 1.00 36.47 91 ARG A CA 1
ATOM 725 C C . ARG A 1 91 ? -15.971 -5.578 -22.468 1.00 36.47 91 ARG A C 1
ATOM 727 O O . ARG A 1 91 ? -16.179 -5.517 -21.237 1.00 36.47 91 ARG A O 1
#

Secondary structure (DSSP, 8-state):
-HHHHHHHHHHHHHHHHHHHHHHHHHHHHHHTT-PEEEHHHHHHHHT--HHHHHHHHHTTSS-PEEETTEEEEEHHHHHHHHHHH------

Foldseek 3Di:
DVVVVVVVVVVVVVVVVVVVVVVVVVVVVVVLQFDWAFLVRLCVVLVHDSVVSVVCVVVVLFPWDDDDPTTTGTNNSSVVSCVVPPDPPDD

Sequence (91 aa):
MKISVESELLATLQATLEATRLELKNQRKAAKGNDPFTLDEAASYLRVARSTLHQYVKKGELTPSEYGSRVWLLRSELDGFLARHRRQVVR

Radius of gyration: 22.42 Å; chains: 1; bounding box: 51×19×67 Å

pLDDT: mean 81.26, std 12.18, range [36.47, 95.19]